Protein AF-A0A3D9ZZ31-F1 (afdb_monomer)

Organism: NCBI:txid53367

Solvent-accessible surface area (backbone atoms only — not comparable to full-atom values): 6824 Å² total; per-residue (Å²): 134,83,60,61,67,64,51,50,53,51,50,52,54,52,49,50,53,51,41,54,50,41,52,53,49,36,50,53,52,36,73,73,44,91,62,91,69,72,69,64,74,46,73,66,42,55,54,45,48,53,50,50,55,50,52,51,53,53,55,52,50,69,75,51,80,84,82,72,78,78,80,81,74,80,85,83,83,78,79,82,80,78,80,72,84,82,73,81,80,81,82,79,86,81,88,80,87,90,87,88,88,134

pLDDT: mean 73.78, std 21.59, range [39.03, 98.31]

Foldseek 3Di:
DDPVLVVLVVVLVVLVVVLVVQVVVLVVVQVPDPDPPPRDRDPVSVVSVVVSVVSVVVSVCVVPVPDDDPPDDDPPDDDPPPPDPDDPDDDDDDDDDDDDDD

Structure (mmCIF, N/CA/C/O backbone):
data_AF-A0A3D9ZZ31-F1
#
_entry.id   AF-A0A3D9ZZ31-F1
#
loop_
_atom_site.group_PDB
_atom_site.id
_atom_site.type_symbol
_atom_site.label_atom_id
_atom_site.label_alt_id
_atom_site.label_comp_id
_atom_site.label_asym_id
_atom_site.label_entity_id
_atom_site.label_seq_id
_atom_site.pdbx_PDB_ins_code
_atom_site.Cartn_x
_atom_site.Cartn_y
_atom_site.Cartn_z
_atom_site.occupancy
_atom_site.B_iso_or_equiv
_atom_site.auth_seq_id
_atom_site.auth_comp_id
_atom_site.auth_asym_id
_atom_site.auth_atom_id
_atom_site.pdbx_PDB_model_num
ATOM 1 N N . MET A 1 1 ? -0.807 6.505 28.698 1.00 57.50 1 MET A N 1
ATOM 2 C CA . MET A 1 1 ? -1.800 5.630 28.043 1.00 57.50 1 MET A CA 1
ATOM 3 C C . MET A 1 1 ? -1.585 5.821 26.549 1.00 57.50 1 MET A C 1
ATOM 5 O O . MET A 1 1 ? -1.661 6.961 26.113 1.00 57.50 1 MET A O 1
ATOM 9 N N . GLN A 1 2 ? -1.109 4.802 25.828 1.00 72.81 2 GLN A N 1
ATOM 10 C CA . GLN A 1 2 ? -0.780 4.923 24.398 1.00 72.81 2 GLN A CA 1
ATOM 11 C C . GLN A 1 2 ? -2.070 5.016 23.573 1.00 72.81 2 GLN A C 1
ATOM 13 O O . GLN A 1 2 ? -3.031 4.303 23.863 1.00 72.81 2 GLN A O 1
ATOM 18 N N . ASP A 1 3 ? -2.087 5.915 22.589 1.00 89.81 3 ASP A N 1
ATOM 19 C CA . ASP A 1 3 ? -3.186 6.070 21.635 1.00 89.81 3 ASP A CA 1
ATOM 20 C C . ASP A 1 3 ? -3.067 4.989 20.554 1.00 89.81 3 ASP A C 1
ATOM 22 O O . ASP A 1 3 ? -2.409 5.173 19.529 1.00 89.81 3 ASP A O 1
ATOM 26 N N . LEU A 1 4 ? -3.667 3.830 20.835 1.00 88.06 4 LEU A N 1
ATOM 27 C CA . LEU A 1 4 ? -3.627 2.665 19.955 1.00 88.06 4 LEU A CA 1
ATOM 28 C C . LEU A 1 4 ? -4.207 2.974 18.569 1.00 88.06 4 LEU A C 1
ATOM 30 O O . LEU A 1 4 ? -3.643 2.535 17.571 1.00 88.06 4 LEU A O 1
ATOM 34 N N . GLU A 1 5 ? -5.304 3.733 18.486 1.00 89.00 5 GLU A N 1
ATOM 35 C CA . GLU A 1 5 ? -5.892 4.093 17.193 1.00 89.00 5 GLU A CA 1
ATOM 36 C C . GLU A 1 5 ? -4.929 4.985 16.400 1.00 89.00 5 GLU A C 1
ATOM 38 O O . GLU A 1 5 ? -4.657 4.717 15.226 1.00 89.00 5 GLU A O 1
ATOM 43 N N . GLY A 1 6 ? -4.340 5.992 17.051 1.00 91.69 6 GLY A N 1
ATOM 44 C CA . GLY A 1 6 ? -3.306 6.832 16.449 1.00 91.69 6 GLY A CA 1
ATOM 45 C C . GLY A 1 6 ? -2.078 6.042 15.984 1.00 91.69 6 GLY A C 1
ATOM 46 O O . GLY A 1 6 ? -1.529 6.312 14.912 1.00 91.69 6 GLY A O 1
ATOM 47 N N . ASP A 1 7 ? -1.649 5.036 16.745 1.00 93.69 7 ASP A N 1
ATOM 48 C CA . ASP A 1 7 ? -0.553 4.138 16.364 1.00 93.69 7 ASP A CA 1
ATOM 49 C C . ASP A 1 7 ? -0.911 3.275 15.150 1.00 93.69 7 ASP A C 1
ATOM 51 O O . ASP A 1 7 ? -0.117 3.166 14.210 1.00 93.69 7 ASP A O 1
ATOM 55 N N . MET A 1 8 ? -2.125 2.727 15.107 1.00 92.19 8 MET A N 1
ATOM 56 C CA . MET A 1 8 ? -2.601 1.934 13.974 1.00 92.19 8 MET A CA 1
ATOM 57 C C . MET A 1 8 ? -2.732 2.772 12.698 1.00 92.19 8 MET A C 1
ATOM 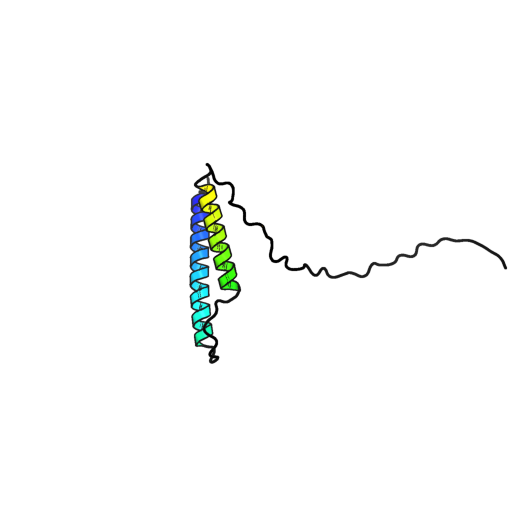59 O O . MET A 1 8 ? -2.297 2.335 11.632 1.00 92.19 8 MET A O 1
ATOM 63 N N . LEU A 1 9 ? -3.257 3.998 12.787 1.00 94.81 9 LEU A N 1
ATOM 64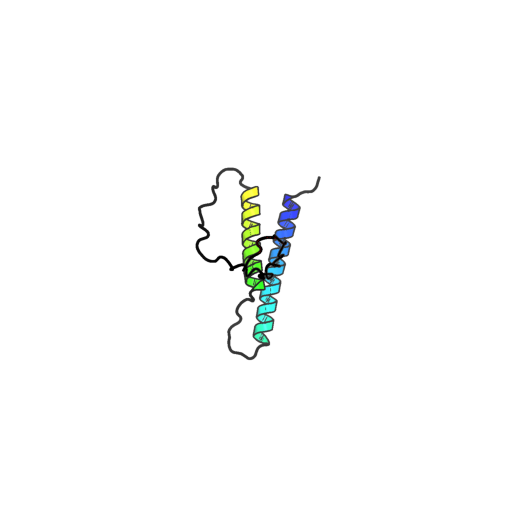 C CA . LEU A 1 9 ? -3.331 4.913 11.644 1.00 94.81 9 LEU A CA 1
ATOM 65 C C . LEU A 1 9 ? -1.945 5.259 11.103 1.00 94.81 9 LEU A C 1
ATOM 67 O O . LEU A 1 9 ? -1.736 5.272 9.887 1.00 94.81 9 LEU A O 1
ATOM 71 N N . ARG A 1 10 ? -0.977 5.495 11.996 1.00 96.12 10 ARG A N 1
ATOM 72 C CA . ARG A 1 10 ? 0.420 5.719 11.608 1.00 96.12 10 ARG A CA 1
ATOM 73 C C . ARG A 1 10 ? 1.021 4.497 10.921 1.00 96.12 10 ARG A C 1
ATOM 75 O O . ARG A 1 10 ? 1.692 4.656 9.901 1.00 96.12 10 ARG A O 1
ATOM 82 N N . ALA A 1 11 ? 0.750 3.296 11.427 1.00 95.75 11 ALA A N 1
ATOM 83 C CA . ALA A 1 11 ? 1.220 2.054 10.822 1.00 95.75 11 ALA A CA 1
ATOM 84 C C . ALA A 1 11 ? 0.636 1.841 9.414 1.00 95.75 11 ALA A C 1
ATOM 86 O O . ALA A 1 11 ? 1.377 1.542 8.478 1.00 95.75 11 ALA A O 1
ATOM 87 N N . VAL A 1 12 ? -0.666 2.071 9.227 1.00 96.44 12 VAL A N 1
ATOM 88 C CA . VAL A 1 12 ? -1.323 1.950 7.915 1.00 96.44 12 VAL A CA 1
ATOM 89 C C . VAL A 1 12 ? -0.823 3.004 6.928 1.00 96.44 12 VAL A C 1
ATOM 91 O O . VAL A 1 12 ? -0.566 2.690 5.765 1.00 96.44 12 VAL A O 1
ATOM 94 N N . ALA A 1 13 ? -0.589 4.235 7.385 1.00 96.62 13 ALA A N 1
ATOM 95 C CA . ALA A 1 13 ? 0.022 5.270 6.557 1.00 96.62 13 ALA A CA 1
ATOM 96 C C . ALA A 1 13 ? 1.450 4.898 6.118 1.00 96.62 13 ALA A C 1
ATOM 98 O O . ALA A 1 13 ? 1.824 5.151 4.972 1.00 96.62 13 ALA A O 1
ATOM 99 N N . ALA A 1 14 ? 2.245 4.284 6.999 1.00 97.25 14 ALA A N 1
ATOM 100 C CA . ALA A 1 14 ? 3.575 3.789 6.653 1.00 97.25 14 ALA A CA 1
ATOM 101 C C . ALA A 1 14 ? 3.509 2.644 5.630 1.00 97.25 14 ALA A C 1
ATOM 103 O O . ALA A 1 14 ? 4.266 2.648 4.660 1.00 97.25 14 ALA A O 1
ATOM 104 N N . LEU A 1 15 ? 2.565 1.714 5.796 1.00 96.88 15 LEU A N 1
ATOM 105 C CA . LEU A 1 15 ? 2.360 0.604 4.868 1.00 96.88 15 LEU A CA 1
ATOM 106 C C . LEU A 1 15 ? 1.944 1.097 3.475 1.00 96.88 15 LEU A C 1
ATOM 108 O O . LEU A 1 15 ? 2.468 0.620 2.473 1.00 96.88 15 LEU A O 1
ATOM 112 N N . ARG A 1 16 ? 1.082 2.117 3.400 1.00 98.12 16 ARG A N 1
ATOM 113 C CA . ARG A 1 16 ? 0.728 2.766 2.131 1.00 98.12 16 ARG A CA 1
ATOM 114 C C . ARG A 1 16 ? 1.948 3.347 1.417 1.00 98.12 16 ARG A C 1
ATOM 116 O O . ARG A 1 16 ? 2.129 3.096 0.233 1.00 98.12 16 ARG A O 1
ATOM 123 N N . ARG A 1 17 ? 2.821 4.055 2.140 1.00 98.31 17 ARG A N 1
ATOM 124 C CA . ARG A 1 17 ? 4.068 4.587 1.560 1.00 98.31 17 ARG A CA 1
ATOM 125 C C . ARG A 1 17 ? 4.992 3.479 1.054 1.00 98.31 17 ARG A C 1
ATOM 127 O O . ARG A 1 17 ? 5.684 3.679 0.062 1.00 98.31 17 ARG A O 1
ATOM 134 N N . ALA A 1 18 ? 5.014 2.327 1.725 1.00 97.50 18 ALA A N 1
ATOM 135 C CA . ALA A 1 18 ? 5.782 1.174 1.268 1.00 97.50 18 ALA A CA 1
ATOM 136 C C . ALA A 1 18 ? 5.228 0.607 -0.050 1.00 97.50 18 ALA A C 1
ATOM 138 O O . ALA A 1 18 ? 6.010 0.311 -0.948 1.00 97.50 18 ALA A O 1
ATOM 139 N N . VAL A 1 19 ? 3.901 0.520 -0.198 1.00 97.69 19 VAL A N 1
ATOM 140 C CA . VAL A 1 19 ? 3.254 0.132 -1.466 1.00 97.69 19 VAL A CA 1
ATOM 141 C C . VAL A 1 19 ? 3.609 1.111 -2.586 1.00 97.69 19 VAL A C 1
ATOM 143 O O . VAL A 1 19 ? 4.030 0.679 -3.656 1.00 97.69 19 VAL A O 1
ATOM 146 N N . ASP A 1 20 ? 3.512 2.418 -2.330 1.00 97.75 20 ASP A N 1
ATOM 147 C CA . ASP A 1 20 ? 3.860 3.449 -3.318 1.00 97.75 20 ASP A CA 1
ATOM 148 C C . ASP A 1 20 ? 5.328 3.317 -3.774 1.00 97.75 20 ASP A C 1
ATOM 150 O O . ASP A 1 20 ? 5.631 3.386 -4.965 1.00 97.75 20 ASP A O 1
ATOM 154 N N . PHE A 1 21 ? 6.244 3.064 -2.832 1.00 97.62 21 PHE A N 1
ATOM 155 C CA . PHE A 1 21 ? 7.655 2.818 -3.135 1.00 97.62 21 PHE A CA 1
ATOM 156 C C . PHE A 1 21 ? 7.861 1.573 -4.009 1.00 97.62 21 PHE A C 1
ATOM 158 O O . PHE A 1 21 ? 8.639 1.620 -4.961 1.00 97.62 21 PHE A O 1
ATOM 165 N N . LEU A 1 22 ? 7.177 0.468 -3.700 1.00 96.25 22 LEU A N 1
ATOM 166 C CA . LEU A 1 22 ? 7.293 -0.778 -4.460 1.00 96.25 22 LEU A CA 1
ATOM 167 C C . LEU A 1 22 ? 6.800 -0.615 -5.902 1.00 96.25 22 LEU A C 1
ATOM 169 O O . LEU A 1 22 ? 7.457 -1.093 -6.823 1.00 96.25 22 LEU A O 1
ATOM 173 N N . HIS A 1 23 ? 5.713 0.130 -6.112 1.00 95.44 23 HIS A N 1
ATOM 174 C CA . HIS A 1 23 ? 5.238 0.466 -7.457 1.00 95.44 23 HIS A CA 1
ATOM 175 C C . HIS A 1 23 ? 6.266 1.253 -8.261 1.00 95.44 23 HIS A C 1
ATOM 177 O O . HIS A 1 23 ? 6.508 0.940 -9.426 1.00 95.44 23 HIS A O 1
ATOM 183 N N . GLU A 1 24 ? 6.890 2.269 -7.664 1.00 95.25 24 GLU A N 1
ATOM 184 C CA . GLU A 1 24 ? 7.932 3.028 -8.361 1.00 95.25 24 GLU A CA 1
ATOM 185 C C . GLU A 1 24 ? 9.178 2.187 -8.635 1.00 95.25 24 GLU A C 1
ATOM 187 O O . GLU A 1 24 ? 9.767 2.271 -9.714 1.00 95.25 24 GLU A O 1
ATOM 192 N N . TYR A 1 25 ? 9.549 1.316 -7.701 1.0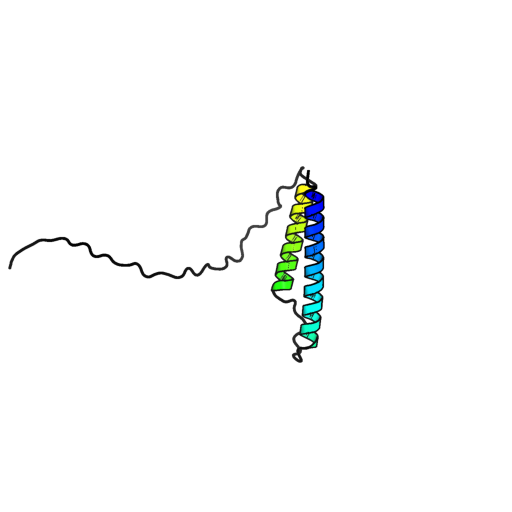0 93.50 25 TYR A N 1
ATOM 193 C CA . TYR A 1 25 ? 10.640 0.376 -7.911 1.00 93.50 25 TYR A CA 1
ATOM 194 C C . TYR A 1 25 ? 10.356 -0.582 -9.076 1.00 93.50 25 TYR A C 1
ATOM 196 O O . TYR A 1 25 ? 11.219 -0.765 -9.934 1.00 93.50 25 TYR A O 1
ATOM 204 N N . ASP A 1 26 ? 9.147 -1.143 -9.150 1.00 92.38 26 ASP A N 1
ATOM 205 C CA . ASP A 1 26 ? 8.739 -2.048 -10.227 1.00 92.38 26 ASP A CA 1
ATOM 206 C C . ASP A 1 26 ? 8.742 -1.342 -11.592 1.00 92.38 26 ASP A C 1
ATOM 208 O O . ASP A 1 26 ? 9.222 -1.909 -12.576 1.00 92.38 26 ASP A O 1
ATOM 212 N N . LYS A 1 27 ? 8.296 -0.079 -11.659 1.00 90.69 27 LYS A N 1
ATOM 213 C CA . LYS A 1 27 ? 8.373 0.740 -12.883 1.00 90.69 27 LYS A CA 1
ATOM 214 C C . LYS A 1 27 ? 9.813 0.962 -13.335 1.00 90.69 27 LYS A C 1
ATOM 216 O O . LYS A 1 27 ? 10.116 0.796 -14.516 1.00 90.69 27 LYS A O 1
ATOM 221 N N . LEU A 1 28 ? 10.705 1.322 -12.411 1.00 91.38 28 LEU A N 1
ATOM 222 C CA . LEU A 1 28 ? 12.124 1.524 -12.715 1.00 91.38 28 LEU A CA 1
ATOM 223 C C . LEU A 1 28 ? 12.792 0.216 -13.155 1.00 91.38 28 LEU A C 1
ATOM 225 O O . LEU A 1 28 ? 13.555 0.210 -14.116 1.00 91.38 28 LEU A O 1
ATOM 229 N N . GLN A 1 29 ? 12.475 -0.901 -12.498 1.00 89.12 29 GLN A N 1
ATOM 230 C CA . GLN A 1 29 ? 12.951 -2.227 -12.895 1.00 89.12 29 GLN A CA 1
ATOM 231 C C . GLN A 1 29 ? 12.460 -2.623 -14.287 1.00 89.12 29 GLN A C 1
ATOM 233 O O . GLN A 1 29 ? 13.244 -3.142 -15.078 1.00 89.12 29 GLN A O 1
ATOM 238 N N . ALA A 1 30 ? 11.191 -2.361 -14.605 1.00 87.81 30 ALA A N 1
ATOM 239 C CA . ALA A 1 30 ? 10.640 -2.612 -15.930 1.00 87.81 30 ALA A CA 1
ATOM 240 C C . ALA A 1 30 ? 11.340 -1.758 -16.997 1.00 87.81 30 ALA A C 1
ATOM 242 O O . ALA A 1 30 ? 11.715 -2.287 -18.032 1.00 87.81 30 ALA A O 1
ATOM 243 N N . ALA A 1 31 ? 11.604 -0.477 -16.720 1.00 87.19 31 ALA A N 1
ATOM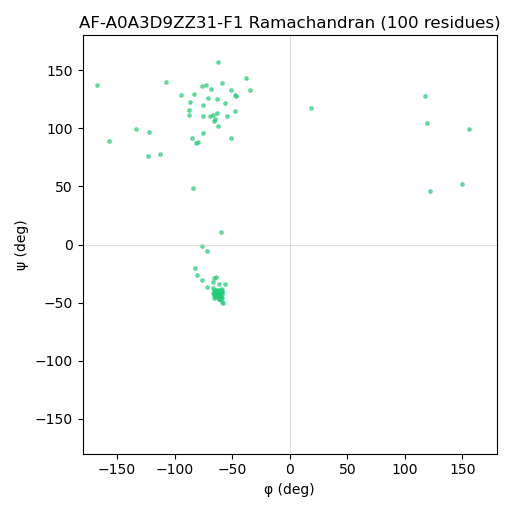 244 C CA . ALA A 1 31 ? 12.318 0.408 -17.644 1.00 87.19 31 ALA A CA 1
ATOM 245 C C . ALA A 1 31 ? 13.775 -0.021 -17.910 1.00 87.19 31 ALA A C 1
ATOM 247 O O . ALA A 1 31 ? 14.322 0.273 -18.970 1.00 87.19 31 ALA A O 1
ATOM 248 N N . LEU A 1 32 ? 14.414 -0.701 -16.951 1.00 87.38 32 LEU A N 1
ATOM 249 C CA . LEU A 1 32 ? 15.774 -1.230 -17.095 1.00 87.38 32 LEU A CA 1
ATOM 250 C C . LEU A 1 32 ? 15.826 -2.577 -17.829 1.00 87.38 32 LEU A C 1
ATOM 252 O O . LEU A 1 32 ? 16.888 -2.964 -18.318 1.00 87.38 32 LEU A O 1
ATOM 256 N N . ARG A 1 33 ? 14.712 -3.312 -17.891 1.00 84.25 33 ARG A N 1
ATOM 257 C CA . ARG A 1 33 ? 14.621 -4.570 -18.634 1.00 84.25 33 ARG A CA 1
ATOM 258 C C . ARG A 1 33 ? 14.258 -4.250 -20.083 1.00 84.25 33 ARG A C 1
ATOM 260 O O . ARG A 1 33 ? 13.247 -3.624 -20.350 1.00 84.25 33 ARG A O 1
ATOM 267 N N . ILE A 1 34 ? 15.097 -4.694 -21.019 1.00 64.75 34 ILE A N 1
ATOM 268 C CA . ILE A 1 34 ? 14.906 -4.487 -22.470 1.00 64.75 34 ILE A CA 1
ATOM 269 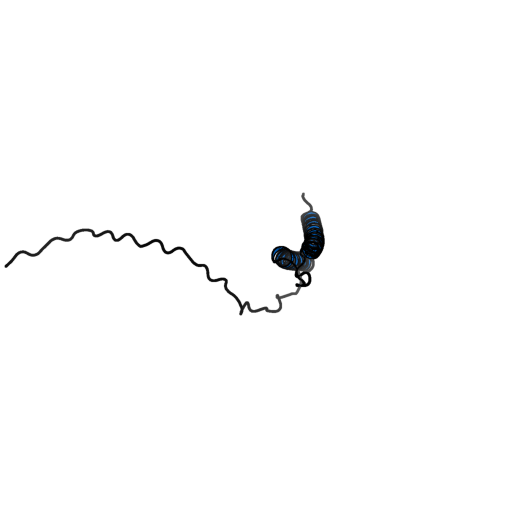C C . ILE A 1 34 ? 13.826 -5.442 -23.040 1.00 64.75 34 ILE A C 1
ATOM 271 O O . ILE A 1 34 ? 13.502 -5.374 -24.218 1.00 64.75 34 ILE A O 1
ATOM 275 N N . ASP A 1 35 ? 13.242 -6.322 -22.218 1.00 57.41 35 ASP A N 1
ATOM 276 C CA . ASP A 1 35 ? 12.172 -7.228 -22.645 1.00 57.41 35 ASP A CA 1
ATOM 277 C C . ASP A 1 35 ? 10.791 -6.552 -22.608 1.00 57.41 35 ASP A C 1
ATOM 279 O O . ASP A 1 35 ? 10.368 -6.032 -21.575 1.00 57.41 35 ASP A O 1
ATOM 283 N N . ASP A 1 36 ? 10.063 -6.661 -23.725 1.00 53.69 36 ASP A N 1
ATOM 284 C CA . ASP A 1 36 ? 8.720 -6.124 -24.040 1.00 53.69 36 ASP A CA 1
ATOM 285 C C . ASP A 1 36 ? 7.565 -6.596 -23.116 1.00 53.69 36 ASP A C 1
ATOM 287 O O . ASP A 1 36 ? 6.379 -6.389 -23.395 1.00 53.69 36 ASP A O 1
ATOM 291 N N . GLY A 1 37 ? 7.872 -7.246 -21.995 1.00 56.94 37 GLY A N 1
ATOM 292 C CA . GLY A 1 37 ? 6.892 -7.696 -21.012 1.00 56.94 37 GLY A CA 1
ATOM 293 C C . GLY A 1 37 ? 6.499 -6.557 -20.081 1.00 56.94 37 GLY A C 1
ATOM 294 O O . GLY A 1 37 ? 7.114 -6.398 -19.029 1.00 56.94 37 GLY A O 1
ATOM 295 N N . GLY A 1 38 ? 5.490 -5.775 -20.484 1.00 63.03 38 GLY A N 1
ATOM 296 C CA . GLY A 1 38 ? 4.940 -4.639 -19.739 1.00 63.03 38 GLY A CA 1
ATOM 297 C C . GLY A 1 38 ? 4.947 -4.836 -18.220 1.00 63.03 38 GLY A C 1
ATOM 298 O O . GLY A 1 38 ? 4.576 -5.896 -17.725 1.00 63.03 38 GLY A O 1
ATOM 299 N N . GLY A 1 39 ? 5.409 -3.806 -17.502 1.00 70.94 39 GLY A N 1
ATOM 300 C CA . GLY A 1 39 ? 5.738 -3.842 -16.076 1.00 70.94 39 GLY A CA 1
ATO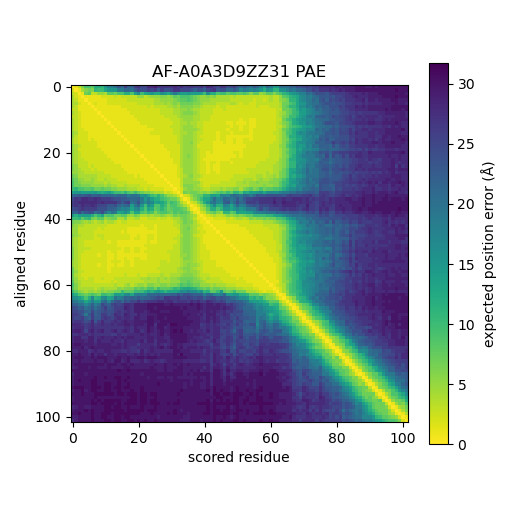M 301 C C . GLY A 1 39 ? 4.628 -4.423 -15.205 1.00 70.94 39 GLY A C 1
ATOM 302 O O . GLY A 1 39 ? 3.739 -3.708 -14.746 1.00 70.94 39 GLY A O 1
ATOM 303 N N . HIS A 1 40 ? 4.691 -5.730 -14.974 1.00 82.06 40 HIS A N 1
ATOM 304 C CA . HIS A 1 40 ? 3.830 -6.399 -14.020 1.00 82.06 40 HIS A CA 1
ATOM 305 C C . HIS A 1 40 ? 4.338 -6.104 -12.607 1.00 82.06 40 HIS A C 1
ATOM 307 O O . HIS A 1 40 ? 5.550 -6.181 -12.377 1.00 82.06 40 HIS A O 1
ATOM 313 N N . PRO A 1 41 ? 3.435 -5.801 -11.658 1.00 89.06 41 PRO A N 1
ATOM 314 C CA . PRO A 1 41 ? 3.824 -5.627 -10.271 1.00 89.06 41 PRO A CA 1
ATOM 315 C C . PRO A 1 41 ? 4.474 -6.912 -9.761 1.00 89.06 41 PRO A C 1
ATOM 317 O O . PRO A 1 41 ? 4.027 -8.027 -10.060 1.00 89.06 41 PRO A O 1
ATOM 320 N N . SER A 1 42 ? 5.544 -6.758 -8.990 1.00 91.75 42 SER A N 1
ATOM 321 C CA . SER A 1 42 ? 6.193 -7.885 -8.340 1.00 91.75 42 SER A CA 1
ATOM 322 C C . SER A 1 42 ? 5.228 -8.566 -7.364 1.00 91.75 42 SER A C 1
ATOM 324 O O . SER A 1 42 ? 4.291 -7.957 -6.842 1.00 91.75 42 SER A O 1
ATOM 326 N N . ALA A 1 43 ? 5.475 -9.843 -7.056 1.00 94.69 43 ALA A N 1
ATOM 327 C CA . ALA A 1 43 ? 4.677 -10.556 -6.058 1.00 94.69 43 ALA A CA 1
ATOM 328 C C . ALA A 1 43 ? 4.672 -9.830 -4.699 1.00 94.69 43 ALA A C 1
ATOM 330 O O . ALA A 1 43 ? 3.663 -9.836 -4.001 1.00 94.69 43 ALA A O 1
ATOM 331 N N . LEU A 1 44 ? 5.780 -9.172 -4.339 1.00 95.50 44 LEU A N 1
ATOM 332 C CA . LEU A 1 44 ? 5.872 -8.387 -3.111 1.00 95.50 44 LEU A CA 1
ATOM 333 C C . LEU A 1 44 ? 4.918 -7.187 -3.133 1.00 95.50 44 LEU A C 1
ATOM 335 O O . LEU A 1 44 ? 4.237 -6.952 -2.137 1.00 95.50 44 LEU A O 1
ATOM 339 N N . THR A 1 45 ? 4.833 -6.469 -4.253 1.00 95.38 45 THR A N 1
ATOM 340 C CA . THR A 1 45 ? 3.884 -5.362 -4.444 1.00 95.38 45 THR A CA 1
ATOM 341 C C . THR A 1 45 ? 2.451 -5.848 -4.249 1.00 95.38 45 THR A C 1
ATOM 343 O O . THR A 1 45 ? 1.742 -5.313 -3.401 1.00 95.38 45 THR A O 1
ATOM 346 N N . VAL A 1 46 ? 2.077 -6.946 -4.915 1.00 96.69 46 VAL A N 1
ATOM 347 C CA . VAL A 1 46 ? 0.733 -7.543 -4.809 1.00 96.69 46 VAL A CA 1
ATOM 348 C C . VAL A 1 46 ? 0.396 -7.941 -3.367 1.00 96.69 46 VAL A C 1
ATOM 350 O O . VAL A 1 46 ? -0.646 -7.559 -2.839 1.00 96.69 46 VAL A O 1
ATOM 353 N N . TYR A 1 47 ? 1.285 -8.663 -2.677 1.00 96.94 47 TYR A N 1
ATOM 354 C CA . TYR A 1 47 ? 1.021 -9.072 -1.292 1.00 96.94 47 TYR A CA 1
ATOM 355 C C . TYR A 1 47 ? 0.971 -7.891 -0.317 1.00 96.94 47 TYR A C 1
ATOM 357 O O . TYR A 1 47 ? 0.231 -7.932 0.668 1.00 96.94 47 TYR A O 1
ATOM 365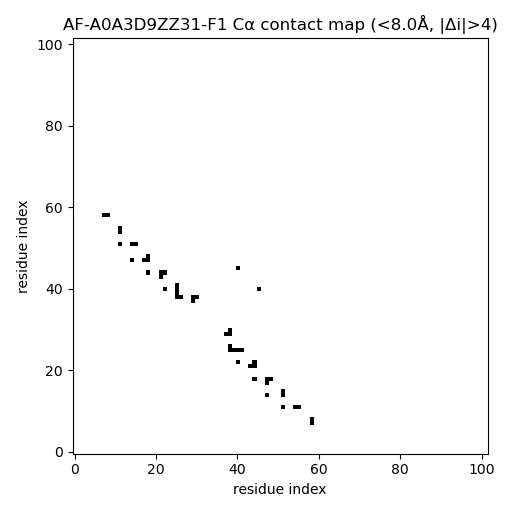 N N . THR A 1 48 ? 1.745 -6.836 -0.573 1.00 95.50 48 THR A N 1
ATOM 366 C CA . THR A 1 48 ? 1.735 -5.641 0.277 1.00 95.50 48 THR A CA 1
ATOM 367 C C . THR A 1 48 ? 0.437 -4.847 0.086 1.00 95.50 48 THR A C 1
ATOM 369 O O . THR A 1 48 ? -0.121 -4.360 1.069 1.00 95.50 48 THR A O 1
ATOM 372 N N . GLU A 1 49 ? -0.101 -4.777 -1.136 1.00 97.31 49 GLU A N 1
ATOM 373 C CA . GLU A 1 49 ? -1.428 -4.206 -1.414 1.00 97.31 49 GLU A CA 1
ATOM 374 C C . GLU A 1 49 ? -2.545 -4.974 -0.700 1.00 97.31 49 GLU A C 1
ATOM 376 O O . GLU A 1 49 ? -3.383 -4.365 -0.028 1.00 97.31 49 GLU A O 1
ATOM 381 N N . ASP A 1 50 ? -2.521 -6.307 -0.773 1.00 96.50 50 ASP A N 1
ATOM 382 C CA . ASP A 1 50 ? -3.473 -7.163 -0.058 1.00 96.50 50 ASP A CA 1
ATOM 383 C C . ASP A 1 50 ? -3.398 -6.942 1.461 1.00 96.50 50 ASP A C 1
ATOM 385 O O . ASP A 1 50 ? -4.427 -6.843 2.143 1.00 96.50 50 ASP A O 1
ATOM 389 N N . GLY A 1 51 ? -2.180 -6.814 1.997 1.00 96.06 51 GLY A N 1
ATOM 390 C CA . GLY A 1 51 ? -1.934 -6.488 3.400 1.00 96.06 51 GLY A CA 1
ATOM 391 C C . GLY A 1 51 ? -2.489 -5.117 3.794 1.00 96.06 51 GLY A C 1
ATOM 392 O O . GLY A 1 51 ? -3.139 -4.990 4.833 1.00 96.06 51 GLY A O 1
ATOM 393 N N . LEU A 1 52 ? -2.308 -4.099 2.948 1.00 97.12 52 LEU A N 1
ATOM 394 C CA . LEU A 1 52 ? -2.853 -2.758 3.166 1.00 97.12 52 LEU A CA 1
ATOM 395 C C . LEU A 1 52 ? -4.387 -2.755 3.144 1.00 97.12 52 LEU A C 1
ATOM 397 O O . LEU A 1 52 ? -5.018 -2.155 4.016 1.00 97.12 52 LEU A O 1
ATOM 401 N N . ALA A 1 53 ? -4.998 -3.470 2.199 1.00 96.25 53 ALA A N 1
ATOM 402 C CA . ALA A 1 53 ? -6.447 -3.638 2.144 1.00 96.25 53 ALA A CA 1
ATOM 403 C C . ALA A 1 53 ? -6.982 -4.377 3.383 1.00 96.25 53 ALA A C 1
ATOM 405 O O . ALA A 1 53 ? -8.024 -4.013 3.932 1.00 96.25 53 ALA A O 1
ATOM 406 N N . ALA A 1 54 ? -6.270 -5.400 3.866 1.00 95.12 54 ALA A N 1
ATOM 407 C CA . ALA A 1 54 ? -6.604 -6.073 5.116 1.00 95.12 54 ALA A CA 1
ATOM 408 C C . ALA A 1 54 ? -6.511 -5.131 6.325 1.00 95.12 54 ALA A C 1
ATOM 410 O O . ALA A 1 54 ? -7.424 -5.128 7.150 1.00 95.12 54 ALA A O 1
ATOM 411 N N . ALA A 1 55 ? -5.475 -4.295 6.400 1.00 92.69 55 ALA A N 1
ATOM 412 C CA . ALA A 1 55 ? -5.294 -3.349 7.495 1.00 92.69 55 ALA A CA 1
ATOM 413 C C . ALA A 1 55 ? -6.406 -2.286 7.550 1.00 92.69 55 ALA A C 1
ATOM 415 O O . ALA A 1 55 ? -6.915 -1.994 8.632 1.00 92.69 55 ALA A O 1
ATOM 416 N N . HIS A 1 56 ? -6.850 -1.767 6.398 1.00 94.00 56 HIS A N 1
ATOM 417 C CA . HIS A 1 56 ? -8.008 -0.867 6.345 1.00 94.00 56 HIS A CA 1
ATOM 418 C C . HIS A 1 56 ? -9.287 -1.538 6.855 1.00 94.00 56 HIS A C 1
ATOM 420 O O . HIS A 1 56 ? -9.982 -0.957 7.680 1.00 94.00 56 HIS A O 1
ATOM 426 N N . ARG A 1 57 ? -9.557 -2.792 6.463 1.00 92.31 57 ARG A N 1
ATOM 427 C CA . ARG A 1 57 ? -10.731 -3.531 6.967 1.00 92.31 57 ARG A CA 1
ATOM 428 C C . ARG A 1 57 ? -10.719 -3.694 8.487 1.00 92.31 57 ARG A C 1
ATOM 430 O O . ARG A 1 57 ? -11.771 -3.618 9.112 1.00 92.31 57 ARG A O 1
ATOM 437 N N . VAL A 1 58 ? -9.544 -3.924 9.076 1.00 90.75 58 VAL A N 1
ATOM 438 C CA . VAL A 1 58 ? -9.397 -4.014 10.536 1.00 90.75 58 VAL A CA 1
ATOM 439 C C . VAL A 1 58 ? -9.685 -2.664 11.194 1.00 90.75 58 VAL A C 1
ATOM 441 O O . VAL A 1 58 ? -10.434 -2.621 12.165 1.00 90.75 58 VAL A O 1
ATOM 444 N N . LEU A 1 59 ? -9.138 -1.567 10.658 1.00 88.88 59 LEU A N 1
ATOM 445 C CA . LEU A 1 59 ? -9.414 -0.216 11.159 1.00 88.88 59 LEU A CA 1
ATOM 446 C C . LEU A 1 59 ? -10.903 0.138 11.082 1.00 88.88 59 LEU A C 1
ATOM 448 O O . LEU A 1 59 ? -11.458 0.647 12.053 1.00 88.88 59 LEU A O 1
ATOM 452 N N . ASP A 1 60 ? -11.552 -0.159 9.959 1.00 87.56 60 ASP A N 1
ATOM 453 C CA . ASP A 1 60 ? -12.980 0.102 9.773 1.00 87.56 60 ASP A CA 1
ATOM 454 C C . ASP A 1 60 ? -13.827 -0.715 10.761 1.00 87.56 60 ASP A C 1
ATOM 456 O O . ASP A 1 60 ? -14.745 -0.179 11.378 1.00 87.56 60 ASP A O 1
ATOM 460 N N . GLY A 1 61 ? -13.477 -1.988 10.984 1.00 87.69 61 GLY A N 1
ATOM 461 C CA . GLY A 1 61 ? -14.160 -2.850 11.953 1.00 87.69 61 GLY A CA 1
ATOM 462 C C . GLY A 1 61 ? -14.001 -2.407 13.412 1.00 87.69 61 GLY A C 1
ATOM 463 O O . GLY A 1 61 ? -14.890 -2.650 14.221 1.00 87.69 61 GLY A O 1
ATOM 464 N N . LEU A 1 62 ? -12.899 -1.735 13.761 1.00 83.19 62 LEU A N 1
ATOM 465 C CA . LEU A 1 62 ? -12.712 -1.159 15.099 1.00 83.19 62 LEU A CA 1
ATOM 466 C C . LEU A 1 62 ? -13.523 0.126 15.305 1.00 83.19 62 LEU A C 1
ATOM 468 O O . LEU A 1 62 ? -13.925 0.419 16.430 1.00 83.19 62 LEU A O 1
ATOM 472 N N . ARG A 1 63 ? -13.758 0.889 14.233 1.00 79.62 63 ARG A N 1
ATOM 473 C CA . ARG A 1 63 ? -14.511 2.152 14.266 1.00 79.62 63 ARG A CA 1
ATOM 474 C C . ARG A 1 63 ? -16.020 1.956 14.274 1.00 79.62 63 ARG A C 1
ATOM 476 O O . ARG A 1 63 ? -16.723 2.816 14.797 1.00 79.62 63 ARG A O 1
ATOM 483 N N . ASP A 1 64 ? -16.502 0.842 13.729 1.00 72.75 64 ASP A N 1
ATOM 484 C CA . ASP A 1 64 ? -17.926 0.513 13.672 1.00 72.75 64 ASP A CA 1
ATOM 485 C C . ASP A 1 64 ? -18.225 -0.842 14.349 1.00 72.75 64 ASP A C 1
ATOM 487 O O . ASP A 1 64 ? -18.421 -1.861 13.680 1.00 72.75 64 ASP A O 1
ATOM 491 N N . PRO A 1 65 ? -18.245 -0.896 15.698 1.00 58.19 65 PRO A N 1
ATOM 492 C CA . PRO A 1 65 ? -18.495 -2.135 16.435 1.00 58.19 65 PRO A CA 1
ATOM 493 C C . PRO A 1 65 ? -19.957 -2.617 16.346 1.00 58.19 65 PRO A C 1
ATOM 495 O O . PRO A 1 65 ? -20.273 -3.697 16.848 1.00 58.19 65 PRO A O 1
ATOM 498 N N . ALA A 1 66 ? -20.863 -1.849 15.727 1.00 54.78 66 ALA A N 1
ATOM 499 C CA . ALA A 1 66 ? -22.296 -2.121 15.690 1.00 54.78 66 ALA A CA 1
ATOM 500 C C . ALA A 1 66 ? -22.783 -2.476 14.271 1.00 54.78 66 ALA A C 1
ATOM 502 O O . ALA A 1 66 ? -23.451 -1.685 13.616 1.00 54.78 66 ALA A O 1
ATOM 503 N N . GLY A 1 67 ? -22.540 -3.717 13.828 1.00 50.78 67 GLY A N 1
ATOM 504 C CA . GLY A 1 67 ? -23.438 -4.349 12.845 1.00 50.78 67 GLY A CA 1
ATOM 505 C C . GLY A 1 67 ? -22.861 -4.812 11.508 1.00 50.78 67 GLY A C 1
ATOM 506 O O . GLY A 1 67 ? -23.516 -4.646 10.479 1.00 50.78 67 GLY A O 1
ATOM 507 N N . ARG A 1 68 ? -21.712 -5.498 11.483 1.00 48.50 68 ARG A N 1
ATOM 508 C CA . ARG A 1 68 ? -21.343 -6.282 10.294 1.00 48.50 68 ARG A CA 1
ATOM 509 C C . ARG A 1 68 ? -20.845 -7.672 10.660 1.00 48.50 68 ARG A C 1
ATOM 511 O O . ARG A 1 68 ? -19.678 -7.871 10.980 1.00 48.50 68 ARG A O 1
ATOM 518 N N . GLU A 1 69 ? -21.739 -8.654 10.540 1.00 50.12 69 GLU A N 1
ATOM 519 C CA . GLU A 1 69 ? -21.290 -9.990 10.161 1.00 50.12 69 GLU A CA 1
ATOM 520 C C . GLU A 1 69 ? -20.422 -9.851 8.899 1.00 50.12 69 GLU A C 1
ATOM 522 O O . GLU A 1 69 ? -20.812 -9.135 7.965 1.00 50.12 69 GLU A O 1
ATOM 527 N N . PRO A 1 70 ? -19.239 -10.484 8.838 1.00 51.72 70 PRO A N 1
ATOM 528 C CA . PRO A 1 70 ? -18.461 -10.481 7.618 1.00 51.72 70 PRO A CA 1
ATOM 529 C C . PRO A 1 70 ? -19.274 -11.238 6.570 1.00 51.72 70 PRO A C 1
ATOM 531 O O . PRO A 1 70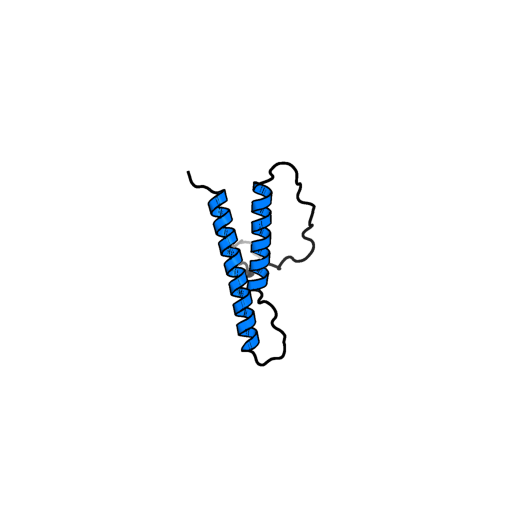 ? -19.427 -12.455 6.651 1.00 51.72 70 PRO A O 1
ATOM 534 N N . ALA A 1 71 ? -19.816 -10.501 5.596 1.00 52.06 71 ALA A N 1
ATOM 535 C CA . ALA A 1 71 ? -20.443 -11.073 4.417 1.00 52.06 71 ALA A CA 1
ATOM 536 C C . ALA A 1 71 ? -19.501 -12.145 3.860 1.00 52.06 71 ALA A C 1
ATOM 538 O O . ALA A 1 71 ? -18.355 -11.861 3.498 1.00 52.06 71 ALA A O 1
ATOM 539 N N . GLY A 1 72 ? -19.981 -13.387 3.908 1.00 51.09 72 GLY A N 1
ATOM 540 C CA . GLY A 1 72 ? -19.188 -14.577 3.691 1.00 51.09 72 GLY A CA 1
ATOM 541 C C . GLY A 1 72 ? -18.309 -14.485 2.451 1.00 51.09 72 GLY A C 1
ATOM 542 O O . GLY A 1 72 ? -18.780 -14.254 1.338 1.00 51.09 72 GLY A O 1
ATOM 543 N N . ARG A 1 73 ? -17.019 -14.766 2.631 1.00 48.44 73 ARG A N 1
ATOM 544 C CA . ARG A 1 73 ? -16.191 -15.282 1.547 1.00 48.44 73 ARG A CA 1
ATOM 545 C C . ARG A 1 73 ? -15.619 -16.615 1.994 1.00 48.44 73 ARG A C 1
ATOM 547 O O . ARG A 1 73 ? -14.645 -16.691 2.733 1.00 48.44 73 ARG A O 1
ATOM 554 N N . SER A 1 74 ? -16.314 -17.664 1.568 1.00 41.31 74 SER A N 1
ATOM 555 C CA . SER A 1 74 ? -15.863 -19.050 1.606 1.00 41.31 74 SER A CA 1
ATOM 556 C C . SER A 1 74 ? -14.424 -19.143 1.059 1.00 41.31 74 SER A C 1
ATOM 558 O O . SER A 1 74 ? -14.187 -18.652 -0.048 1.00 41.31 74 SER A O 1
ATOM 560 N N . PRO A 1 75 ? -13.457 -19.751 1.772 1.00 47.69 75 PRO A N 1
ATOM 561 C CA . PRO A 1 75 ? -12.090 -19.924 1.293 1.00 47.69 75 PRO A CA 1
ATOM 562 C C . PRO A 1 75 ? -11.997 -21.176 0.409 1.00 47.69 75 PRO A C 1
ATOM 564 O O . PRO A 1 75 ? -11.131 -22.025 0.591 1.00 47.69 75 PRO A O 1
ATOM 567 N N . ASN A 1 76 ? -12.905 -21.330 -0.553 1.00 48.66 76 ASN A N 1
ATOM 568 C CA . ASN A 1 76 ? -12.748 -22.349 -1.582 1.00 48.66 76 ASN A CA 1
ATOM 569 C C . ASN A 1 76 ? -11.872 -21.776 -2.695 1.00 48.66 76 ASN A C 1
ATOM 571 O O . ASN A 1 76 ? -12.376 -21.154 -3.626 1.00 48.66 76 ASN A O 1
ATOM 575 N N . GLY A 1 77 ? -10.556 -21.990 -2.592 1.00 48.47 77 GLY A N 1
ATOM 576 C CA . GLY A 1 77 ? -9.680 -21.849 -3.758 1.00 48.47 77 GLY A CA 1
ATOM 577 C C . GLY A 1 77 ? -8.238 -21.410 -3.528 1.00 48.47 77 GLY A C 1
ATOM 578 O O . GLY A 1 77 ? -7.805 -20.486 -4.201 1.00 48.47 77 GLY A O 1
ATOM 579 N N . ARG A 1 78 ? -7.496 -22.076 -2.631 1.00 50.34 78 ARG A N 1
ATOM 580 C CA . ARG A 1 78 ? -6.090 -22.529 -2.804 1.00 50.34 78 ARG A CA 1
ATOM 581 C C . ARG A 1 78 ? -5.421 -22.690 -1.443 1.00 50.34 78 ARG A C 1
ATOM 583 O O . ARG A 1 78 ? -4.938 -21.739 -0.843 1.00 50.34 78 ARG A O 1
ATOM 590 N N . VAL A 1 79 ? -5.361 -23.937 -0.993 1.00 47.06 79 VAL A N 1
ATOM 591 C CA . VAL A 1 79 ? -4.426 -24.368 0.046 1.00 47.06 79 VAL A CA 1
ATOM 592 C C . VAL A 1 79 ? -3.046 -24.461 -0.619 1.00 47.06 79 VAL A C 1
ATOM 594 O O . VAL A 1 79 ? -2.918 -25.229 -1.575 1.00 47.06 79 VAL A O 1
ATOM 597 N N . PRO A 1 80 ? -2.009 -23.720 -0.191 1.00 43.16 80 PRO A N 1
ATOM 598 C CA . PRO A 1 80 ? -0.649 -24.091 -0.544 1.00 43.16 80 PRO A CA 1
ATO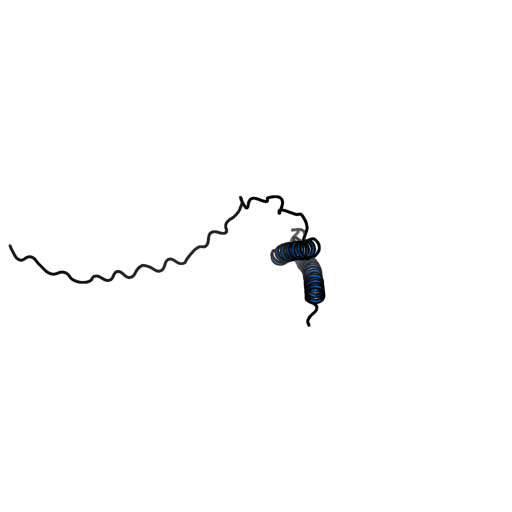M 599 C C . PRO A 1 80 ? -0.338 -25.383 0.212 1.00 43.16 80 PRO A C 1
ATOM 601 O O . PRO A 1 80 ? -0.283 -25.404 1.442 1.00 43.16 80 PRO A O 1
ATOM 604 N N . THR A 1 81 ? -0.216 -26.489 -0.517 1.00 42.12 81 THR A N 1
ATOM 605 C CA . THR A 1 81 ? 0.142 -27.792 0.042 1.00 42.12 81 THR A CA 1
ATOM 606 C C . THR A 1 81 ? 1.445 -27.655 0.826 1.00 42.12 81 THR A C 1
ATOM 608 O O . THR A 1 81 ? 2.511 -27.441 0.250 1.00 42.12 81 THR A O 1
ATOM 611 N N . ARG A 1 82 ? 1.358 -27.769 2.154 1.00 44.12 82 ARG A N 1
ATOM 612 C CA . ARG A 1 82 ? 2.510 -27.915 3.042 1.00 44.12 82 ARG A CA 1
ATOM 613 C C . ARG A 1 82 ? 3.203 -29.225 2.675 1.00 44.12 82 ARG A C 1
ATOM 615 O O . ARG A 1 82 ? 2.721 -30.297 3.027 1.00 44.12 82 ARG A O 1
ATOM 622 N N . ILE A 1 83 ? 4.307 -29.153 1.940 1.00 49.84 83 ILE A N 1
ATOM 623 C CA . ILE A 1 83 ? 5.196 -30.302 1.773 1.00 49.84 83 ILE A CA 1
ATOM 624 C C . ILE A 1 83 ? 5.971 -30.427 3.086 1.00 49.84 83 ILE A C 1
ATOM 626 O O . ILE A 1 83 ? 6.940 -29.709 3.320 1.00 49.84 83 ILE A O 1
ATOM 630 N N . GLU A 1 84 ? 5.495 -31.288 3.984 1.00 43.03 84 GLU A N 1
ATOM 631 C CA . GLU A 1 84 ? 6.285 -31.706 5.140 1.00 43.03 84 GLU A CA 1
ATOM 632 C C . GLU A 1 84 ? 7.463 -32.574 4.667 1.00 43.03 84 GLU A C 1
ATOM 634 O O . GLU A 1 84 ? 7.260 -33.500 3.872 1.00 43.03 84 GLU A O 1
ATOM 639 N N . PRO A 1 85 ? 8.696 -32.336 5.150 1.00 43.88 85 PRO A N 1
ATOM 640 C CA . PRO A 1 85 ? 9.783 -33.281 4.959 1.00 43.88 85 PRO A CA 1
ATOM 641 C C . PRO A 1 85 ? 9.457 -34.558 5.743 1.00 43.88 85 PRO A C 1
ATOM 643 O O . PRO A 1 85 ? 9.447 -34.564 6.974 1.00 43.88 85 PRO A O 1
ATOM 646 N N . ARG A 1 86 ? 9.181 -35.659 5.038 1.00 47.19 86 ARG A N 1
ATOM 647 C CA . ARG A 1 86 ? 9.078 -36.987 5.653 1.00 47.19 86 ARG A CA 1
ATOM 648 C C . ARG A 1 86 ? 10.450 -37.400 6.185 1.00 47.19 86 ARG A C 1
ATOM 650 O O . ARG A 1 86 ? 11.327 -37.781 5.416 1.00 47.19 86 ARG A O 1
ATOM 657 N N . ILE A 1 87 ? 10.612 -37.361 7.502 1.00 57.38 87 ILE A N 1
ATOM 658 C CA . ILE A 1 87 ? 11.694 -38.057 8.203 1.00 57.38 87 ILE A CA 1
ATOM 659 C C . ILE A 1 87 ? 11.374 -39.563 8.137 1.00 57.38 87 ILE A C 1
ATOM 661 O O . ILE A 1 87 ? 10.265 -39.949 8.521 1.00 57.38 87 ILE A O 1
ATOM 665 N N . PRO A 1 88 ? 12.275 -40.438 7.651 1.00 44.22 88 PRO A N 1
ATOM 666 C CA . PRO A 1 88 ? 12.042 -41.877 7.678 1.00 44.22 88 PRO A CA 1
ATOM 667 C C . PRO A 1 88 ? 11.940 -42.354 9.129 1.00 44.22 88 PRO A C 1
ATOM 669 O O . PRO A 1 88 ? 12.833 -42.103 9.939 1.00 44.22 88 PRO A O 1
ATOM 672 N N . ALA A 1 89 ? 10.841 -43.032 9.456 1.00 50.28 89 ALA A N 1
ATOM 673 C CA . ALA A 1 89 ? 10.622 -43.624 10.766 1.00 50.28 89 ALA A CA 1
ATOM 674 C C . ALA A 1 89 ? 11.775 -44.576 11.120 1.00 50.28 89 ALA A C 1
ATOM 676 O O . ALA A 1 89 ? 12.039 -45.544 10.403 1.00 50.28 89 ALA A O 1
ATOM 677 N N . GLN A 1 90 ? 12.448 -44.307 12.239 1.00 46.81 90 GLN A N 1
ATOM 678 C CA . GLN A 1 90 ? 13.391 -45.242 12.834 1.00 46.81 90 GLN A CA 1
ATOM 679 C C . GLN A 1 90 ? 12.621 -46.497 13.261 1.00 46.81 90 GLN A C 1
ATOM 681 O O . GLN A 1 90 ? 11.777 -46.449 14.156 1.00 46.81 90 GLN A O 1
ATOM 686 N N . ARG A 1 91 ? 12.889 -47.629 12.604 1.00 47.12 91 ARG A N 1
ATOM 687 C CA . ARG A 1 91 ? 12.459 -48.943 13.088 1.00 47.12 91 ARG A CA 1
ATOM 688 C C . ARG A 1 91 ? 13.370 -49.333 14.245 1.00 47.12 91 ARG A C 1
ATOM 690 O O . ARG A 1 91 ? 14.539 -49.627 14.027 1.00 47.12 91 ARG A O 1
ATOM 697 N N . ILE A 1 92 ? 12.818 -49.359 15.450 1.00 53.75 92 ILE A N 1
ATOM 698 C CA . ILE A 1 92 ? 13.397 -50.074 16.587 1.00 53.75 92 ILE A CA 1
ATOM 699 C C . ILE A 1 92 ? 12.865 -51.512 16.508 1.00 53.75 92 ILE A C 1
ATOM 701 O O . ILE A 1 92 ? 11.654 -51.692 16.645 1.00 53.75 92 ILE A O 1
ATOM 705 N N . PRO A 1 93 ? 13.695 -52.547 16.300 1.00 43.78 93 PRO A N 1
ATOM 706 C CA . PRO A 1 93 ? 13.321 -53.902 16.659 1.00 43.78 93 PRO A CA 1
ATOM 707 C C . PRO A 1 93 ? 13.710 -54.122 18.123 1.00 43.78 93 PRO A C 1
ATOM 709 O O . PRO A 1 93 ? 14.891 -54.139 18.461 1.00 43.78 93 PRO A O 1
ATOM 712 N N . HIS A 1 94 ? 12.713 -54.248 18.998 1.00 49.28 94 HIS A N 1
ATOM 713 C CA . HIS A 1 94 ? 12.907 -54.880 20.299 1.00 49.28 94 HIS A CA 1
ATOM 714 C C . HIS A 1 94 ? 12.531 -56.359 20.191 1.00 49.28 94 HIS A C 1
ATOM 716 O O . HIS A 1 94 ? 11.466 -56.715 19.689 1.00 49.28 94 HIS A O 1
ATOM 722 N N . ASP A 1 95 ? 13.480 -57.158 20.655 1.00 51.31 95 ASP A N 1
ATOM 723 C CA . ASP A 1 95 ? 13.531 -58.599 20.853 1.00 51.31 95 ASP A CA 1
ATOM 724 C C . ASP A 1 95 ? 12.233 -59.258 21.350 1.00 51.31 95 ASP A C 1
ATOM 726 O O . ASP A 1 95 ? 11.570 -58.727 22.244 1.00 51.31 95 ASP A O 1
ATOM 730 N N . ARG A 1 96 ? 11.950 -60.471 20.853 1.00 45.94 96 ARG A N 1
ATOM 731 C CA . ARG A 1 96 ? 11.213 -61.527 21.576 1.00 45.94 96 ARG A CA 1
ATOM 732 C C . ARG A 1 96 ? 11.533 -62.914 21.001 1.00 45.94 96 ARG A C 1
ATOM 734 O O . ARG A 1 96 ? 10.892 -63.396 20.078 1.00 45.94 96 ARG A O 1
ATOM 741 N N . HIS A 1 97 ? 12.577 -63.511 21.562 1.00 47.69 97 HIS A N 1
ATOM 742 C CA . HIS A 1 97 ? 12.595 -64.831 22.206 1.00 47.69 97 HIS A CA 1
ATOM 743 C C . HIS A 1 97 ? 11.448 -65.832 21.898 1.00 47.69 97 HIS A C 1
ATOM 745 O O . HIS A 1 97 ? 10.318 -65.618 22.335 1.00 47.69 97 HIS A O 1
ATOM 751 N N . GLY A 1 98 ? 11.817 -66.983 21.306 1.00 45.31 98 GLY A N 1
ATOM 752 C CA . GLY A 1 98 ? 11.304 -68.318 21.673 1.00 45.31 98 GLY A CA 1
ATOM 753 C C . GLY A 1 98 ? 10.549 -69.128 20.606 1.00 45.31 98 GLY A C 1
ATOM 754 O O . GLY A 1 98 ? 9.376 -68.856 20.391 1.00 45.31 98 GLY A O 1
ATOM 755 N N . ASP A 1 99 ? 11.192 -70.160 20.030 1.00 47.47 99 ASP A N 1
ATOM 756 C CA . ASP A 1 99 ? 10.758 -71.580 20.110 1.00 47.47 99 ASP A CA 1
ATOM 757 C C . ASP A 1 99 ? 11.888 -72.531 19.602 1.00 47.47 99 ASP A C 1
ATOM 759 O O . ASP A 1 99 ? 12.544 -72.175 18.618 1.00 47.47 99 ASP A O 1
ATOM 763 N N . PRO A 1 100 ? 12.191 -73.681 20.252 1.00 63.16 100 PRO A N 1
ATOM 764 C CA . PRO A 1 100 ? 13.232 -74.630 19.841 1.00 63.16 100 PRO A CA 1
ATOM 765 C C . PRO A 1 100 ? 12.669 -75.943 19.245 1.00 63.16 100 PRO A C 1
ATOM 767 O O . PRO A 1 100 ? 11.750 -76.538 19.797 1.00 63.16 100 PRO A O 1
ATOM 770 N N . GLY A 1 101 ? 13.305 -76.449 18.182 1.00 52.12 101 GLY A N 1
ATOM 771 C CA . GLY A 1 101 ? 12.949 -77.690 17.461 1.00 52.12 101 GLY A CA 1
ATOM 772 C C . GLY A 1 101 ? 12.573 -77.367 16.011 1.00 52.12 101 GLY A C 1
ATOM 773 O O . GLY A 1 101 ? 11.805 -76.444 15.781 1.00 52.12 101 GLY A O 1
ATOM 774 N N . GLU A 1 102 ? 13.122 -77.982 14.967 1.00 39.03 102 GLU A N 1
ATOM 775 C CA . GLU A 1 102 ? 13.694 -79.323 14.773 1.00 39.03 102 GLU A CA 1
ATOM 776 C C . GLU A 1 102 ? 14.960 -79.282 13.897 1.00 39.03 102 GLU A C 1
ATOM 778 O O . GLU A 1 102 ? 15.116 -78.316 13.112 1.00 39.03 102 GLU A O 1
#

Secondary structure (DSSP, 8-state):
---HHHHHHHHHHHHHHHHHHHHHHHHHHHHH--S----PPPHHHHHHHHHHHHHHHHHHHHH--SS---------S---------PPP-------------

Mean predicted aligned error: 16.51 Å

Sequence (102 aa):
MQDLEGDMLRAVAALRRAVDFLHEYDKLQAALRIDDGGGHPSALTVYTEDGLAAAHRVLDGLRDPAGREPAGRSPNGRVPTRIEPRIPAQRIPHDRHGDPGE

Radius of gyration: 27.03 Å; Cα contacts (8 Å, |Δi|>4): 25; chains: 1; bounding box: 39×86×52 Å